Protein AF-A0A1Y2ULP7-F1 (afdb_monomer)

Secondary structure (DSSP, 8-state):
--PPPEEE-SSSSGGGEEE----------EEE--SS--SSS-EE-SSSSGGGEETTTSPPPSS-S-EEE--GGG-----TTS-EE-SS-SGGGEEPPHHHHHHHHHHHHHH----------S---------HHHHHHHHHHHHT--

Foldseek 3Di:
DDFAAFDAPPADDPVRTDRDPDDPDDQDWDWDAPPDDRVQAWDAQDDDDPVRIPRPVGDHHPDDSIDTDGDPVNDDDDCQQPWDADDHDDPVRIDHGPVVVVVVVVVCVVVPPPPPPDDDDPDDDDPDPQDPVNVVVCVVVVVPDD

pLDDT: mean 72.73, std 14.06, range [31.81, 88.25]

Structure (mmCIF, N/CA/C/O backbone):
data_AF-A0A1Y2ULP7-F1
#
_entry.id   AF-A0A1Y2ULP7-F1
#
loop_
_atom_site.group_PDB
_atom_site.id
_atom_site.type_symbol
_atom_site.label_atom_id
_atom_site.label_alt_id
_atom_site.label_comp_id
_atom_site.label_asym_id
_atom_site.label_entity_id
_atom_site.label_seq_id
_atom_site.pdbx_PDB_ins_code
_atom_site.Cartn_x
_atom_site.Cartn_y
_atom_site.Cartn_z
_atom_site.occupancy
_atom_site.B_iso_or_equiv
_atom_site.auth_seq_id
_atom_site.auth_comp_id
_atom_site.auth_asym_id
_atom_site.auth_atom_id
_atom_site.pdbx_PDB_model_num
ATOM 1 N N . MET A 1 1 ? -10.645 -32.675 8.206 1.00 42.75 1 MET A N 1
ATOM 2 C CA . MET A 1 1 ? -11.098 -31.284 8.409 1.00 42.75 1 MET A CA 1
ATOM 3 C C . MET A 1 1 ? -9.874 -30.453 8.768 1.00 42.75 1 MET A C 1
ATOM 5 O O . MET A 1 1 ? -9.543 -30.348 9.939 1.00 42.75 1 MET A O 1
ATOM 9 N N . THR A 1 2 ? -9.118 -29.976 7.782 1.00 53.44 2 THR A N 1
ATOM 10 C CA . THR A 1 2 ? -7.945 -29.120 8.027 1.00 53.44 2 THR A CA 1
ATOM 11 C C . THR A 1 2 ? -8.436 -27.680 8.147 1.00 53.44 2 THR A C 1
ATOM 13 O O . THR A 1 2 ? -8.653 -27.020 7.134 1.00 53.44 2 THR A O 1
ATOM 16 N N . GLY A 1 3 ? -8.723 -27.244 9.376 1.00 70.44 3 GLY A N 1
ATOM 17 C CA . GLY A 1 3 ? -9.065 -25.850 9.668 1.00 70.44 3 GLY A CA 1
ATOM 18 C C . GLY A 1 3 ? -7.872 -24.937 9.398 1.00 70.44 3 GLY A C 1
ATOM 19 O O . GLY A 1 3 ? -6.723 -25.372 9.504 1.00 70.44 3 GLY A O 1
ATOM 20 N N . THR A 1 4 ? -8.138 -23.698 8.996 1.00 76.00 4 THR A N 1
ATOM 21 C CA . THR A 1 4 ? -7.086 -22.717 8.742 1.00 76.00 4 THR A CA 1
ATOM 22 C C . THR A 1 4 ? -6.325 -22.356 10.014 1.00 76.00 4 THR A C 1
ATOM 24 O O . THR A 1 4 ? -6.912 -22.359 11.100 1.00 76.00 4 THR A O 1
ATOM 27 N N . PRO A 1 5 ? -5.003 -22.127 9.902 1.00 80.38 5 PRO A N 1
ATOM 28 C CA . PRO A 1 5 ? -4.146 -21.927 11.059 1.00 80.38 5 PRO A CA 1
ATOM 29 C C . PRO A 1 5 ? -4.556 -20.664 11.818 1.00 80.38 5 PRO A C 1
ATOM 31 O O . PRO A 1 5 ? -4.880 -19.637 11.225 1.00 80.38 5 PRO A O 1
ATOM 34 N N . GLU A 1 6 ? -4.539 -20.748 13.144 1.00 81.38 6 GLU A N 1
ATOM 35 C CA . GLU A 1 6 ? -4.757 -19.588 14.001 1.00 81.38 6 GLU A CA 1
ATOM 36 C C . GLU A 1 6 ? -3.543 -18.657 13.939 1.00 81.38 6 GLU A C 1
ATOM 38 O O . GLU A 1 6 ? -2.404 -19.093 14.131 1.00 81.38 6 GLU A O 1
ATOM 43 N N . VAL A 1 7 ? -3.784 -17.369 13.687 1.00 81.69 7 VAL A N 1
ATOM 44 C CA . VAL A 1 7 ? -2.733 -16.351 13.579 1.00 81.69 7 VAL A CA 1
ATOM 45 C C . VAL A 1 7 ? -2.968 -15.257 14.617 1.00 81.69 7 VAL A C 1
ATOM 47 O O . VAL A 1 7 ? -4.099 -14.844 14.883 1.00 81.69 7 VAL A O 1
ATOM 50 N N . SER A 1 8 ? -1.882 -14.799 15.242 1.00 81.50 8 SER A N 1
ATOM 51 C CA . SER A 1 8 ? -1.911 -13.691 16.196 1.00 81.50 8 SER A CA 1
ATOM 52 C C . SER A 1 8 ? -1.728 -12.357 15.480 1.00 81.50 8 SER A C 1
ATOM 54 O O . SER A 1 8 ? -0.728 -12.144 14.798 1.00 81.50 8 SER A O 1
ATOM 56 N N . HIS A 1 9 ? -2.641 -11.417 15.716 1.00 77.19 9 HIS A N 1
ATOM 57 C CA . HIS A 1 9 ? -2.624 -10.084 15.098 1.00 77.19 9 HIS A CA 1
ATOM 58 C C . HIS A 1 9 ? -1.839 -9.038 15.923 1.00 77.19 9 HIS A C 1
ATOM 60 O O . HIS A 1 9 ? -2.041 -7.830 15.787 1.00 77.19 9 HIS A O 1
ATOM 66 N N . GLY A 1 10 ? -0.954 -9.483 16.826 1.00 66.25 10 GLY A N 1
ATOM 67 C CA . GLY A 1 10 ? 0.020 -8.625 17.521 1.00 66.25 10 GLY A CA 1
ATOM 68 C C . GLY A 1 10 ? -0.533 -7.734 18.642 1.00 66.25 10 GLY A C 1
ATOM 69 O O . GLY A 1 10 ? 0.223 -6.999 19.277 1.00 66.25 10 GLY A O 1
ATOM 70 N N . ARG A 1 11 ? -1.834 -7.807 18.939 1.00 67.19 11 ARG A N 1
ATOM 71 C CA . ARG A 1 11 ? -2.447 -7.155 20.106 1.00 67.19 11 ARG A CA 1
ATOM 72 C C . ARG A 1 11 ? -2.495 -8.167 21.261 1.00 67.19 11 ARG A C 1
ATOM 74 O O . ARG A 1 11 ? -2.739 -9.351 21.054 1.00 67.19 11 ARG A O 1
ATOM 81 N N . GLY A 1 12 ? -2.191 -7.742 22.488 1.00 68.81 12 GLY A N 1
ATOM 82 C CA . GLY A 1 12 ? -2.192 -8.639 23.652 1.00 68.81 12 GLY A CA 1
ATOM 83 C C . GLY A 1 12 ? -3.608 -9.093 24.032 1.00 68.81 12 GLY A C 1
ATOM 84 O O . GLY A 1 12 ? -4.535 -8.287 23.994 1.00 68.81 12 GLY A O 1
ATOM 85 N N . GLY A 1 13 ? -3.769 -10.363 24.416 1.00 65.50 13 GLY A N 1
ATOM 86 C CA . GLY A 1 13 ? -5.041 -10.956 24.859 1.00 65.50 13 GLY A CA 1
ATOM 87 C C . GLY A 1 13 ? -5.570 -12.049 23.923 1.00 65.50 13 GLY A C 1
ATOM 88 O O . GLY A 1 13 ? -5.281 -12.050 22.730 1.00 65.50 13 GLY A O 1
ATOM 89 N N . ALA A 1 14 ? -6.359 -12.978 24.474 1.00 66.56 14 ALA A N 1
ATOM 90 C CA . ALA A 1 14 ? -6.847 -14.170 23.767 1.00 66.56 14 ALA A CA 1
ATOM 91 C C . ALA A 1 14 ? -7.743 -13.866 22.550 1.00 66.56 14 ALA A C 1
ATOM 93 O O . ALA A 1 14 ? -7.839 -14.685 21.648 1.00 66.56 14 ALA A O 1
ATOM 94 N N . GLY A 1 15 ? -8.361 -12.682 22.487 1.00 70.56 15 GLY A N 1
ATOM 95 C CA . GLY A 1 15 ? -9.230 -12.285 21.372 1.00 70.56 15 GLY A CA 1
ATOM 96 C C . GLY A 1 15 ? -8.509 -11.942 20.063 1.00 70.56 15 GLY A C 1
ATOM 97 O O . GLY A 1 15 ? -9.179 -11.645 19.084 1.00 70.56 15 GLY A O 1
ATOM 98 N N . ASN A 1 16 ? -7.172 -11.953 20.034 1.00 72.06 16 ASN A N 1
ATOM 99 C CA . ASN A 1 16 ? -6.386 -11.589 18.844 1.00 72.06 16 ASN A CA 1
ATOM 100 C C . ASN A 1 16 ? -5.812 -12.802 18.099 1.00 72.06 16 ASN A C 1
ATOM 102 O O . ASN A 1 16 ? -5.051 -12.623 17.145 1.00 72.06 16 ASN A O 1
ATOM 106 N N . ILE A 1 17 ? -6.143 -14.008 18.568 1.00 78.50 17 ILE A N 1
ATOM 107 C CA . ILE A 1 17 ? -5.806 -15.280 17.939 1.00 78.50 17 ILE A CA 1
ATOM 108 C C . ILE A 1 17 ? -7.085 -15.784 17.281 1.00 78.50 17 ILE A C 1
ATOM 110 O O . ILE A 1 17 ? -8.018 -16.207 17.961 1.00 78.50 17 ILE A O 1
ATOM 114 N N . THR A 1 18 ? -7.145 -15.673 15.960 1.00 79.06 18 THR A N 1
ATOM 115 C CA . THR A 1 18 ? -8.273 -16.154 15.161 1.00 79.06 18 THR A CA 1
ATOM 116 C C . THR A 1 18 ? -7.743 -16.857 13.919 1.00 79.06 18 THR A C 1
ATOM 118 O O . THR A 1 18 ? -6.658 -16.503 13.448 1.00 79.06 18 THR A O 1
ATOM 121 N N . PRO A 1 19 ? -8.471 -17.850 13.380 1.00 82.88 19 PRO A N 1
ATOM 122 C CA . PRO A 1 19 ? -8.125 -18.429 12.091 1.00 82.88 19 PRO A CA 1
ATOM 123 C C . PRO A 1 19 ? -8.108 -17.323 11.038 1.00 82.88 19 PRO A C 1
ATOM 125 O O . PRO A 1 19 ? -9.085 -16.586 10.890 1.00 82.88 19 PRO A O 1
ATOM 128 N N . ASP A 1 20 ? -6.979 -17.200 10.348 1.00 80.50 20 ASP A N 1
ATOM 129 C CA . ASP A 1 20 ? -6.781 -16.224 9.283 1.00 80.50 20 ASP A CA 1
ATOM 130 C C . ASP A 1 20 ? -6.472 -16.965 7.979 1.00 80.50 20 ASP A C 1
ATOM 132 O O . ASP A 1 20 ? -5.591 -17.825 7.912 1.00 80.50 20 ASP A O 1
ATOM 136 N N . ASN A 1 21 ? -7.240 -16.645 6.939 1.00 82.94 21 ASN A N 1
ATOM 137 C CA . ASN A 1 21 ? -7.093 -17.223 5.604 1.00 82.94 21 ASN A CA 1
ATOM 138 C C . ASN A 1 21 ? -6.294 -16.299 4.674 1.00 82.94 21 ASN A C 1
ATOM 140 O O . ASN A 1 21 ? -6.135 -16.618 3.491 1.00 82.94 21 ASN A O 1
ATOM 144 N N . THR A 1 22 ? -5.841 -15.148 5.176 1.00 79.44 22 THR A N 1
ATOM 145 C CA . THR A 1 22 ? -5.057 -14.182 4.414 1.00 79.44 22 THR A CA 1
ATOM 146 C C . THR A 1 22 ? -3.761 -14.845 3.966 1.00 79.44 22 THR A C 1
ATOM 148 O O . THR A 1 22 ? -2.950 -15.304 4.771 1.00 79.44 22 THR A O 1
ATOM 151 N N . LYS A 1 23 ? -3.571 -14.940 2.648 1.00 79.88 23 LYS A N 1
ATOM 152 C CA . LYS A 1 23 ? -2.330 -15.469 2.088 1.00 79.88 23 LYS A CA 1
ATOM 153 C C . LYS A 1 23 ? -1.254 -14.403 2.224 1.00 79.88 23 LYS A C 1
ATOM 155 O O . LYS A 1 23 ? -1.359 -13.343 1.617 1.00 79.88 23 LYS A O 1
ATOM 160 N N . TYR A 1 24 ? -0.210 -14.711 2.982 1.00 74.50 24 TYR A N 1
ATOM 161 C CA . TYR A 1 24 ? 1.015 -13.924 2.969 1.00 74.50 24 TYR A CA 1
ATOM 162 C C . TYR A 1 24 ? 1.724 -14.173 1.642 1.00 74.50 24 TYR A C 1
ATOM 164 O O . TYR A 1 24 ? 2.353 -15.214 1.448 1.00 74.50 24 TYR A O 1
ATOM 172 N N . VAL A 1 25 ? 1.551 -13.243 0.714 1.00 80.06 25 VAL A N 1
ATOM 173 C CA . VAL A 1 25 ? 2.267 -13.219 -0.559 1.00 80.06 25 VAL A CA 1
ATOM 174 C C . VAL A 1 25 ? 3.269 -12.079 -0.546 1.00 80.06 25 VAL A C 1
ATOM 176 O O . VAL A 1 25 ? 3.094 -11.097 0.176 1.00 80.06 25 VAL A O 1
ATOM 179 N N . ASP A 1 26 ? 4.336 -12.241 -1.320 1.00 78.06 26 ASP A N 1
ATOM 180 C CA . ASP A 1 26 ? 5.287 -11.162 -1.528 1.00 78.06 26 ASP A CA 1
ATOM 181 C C . ASP A 1 26 ? 4.651 -10.105 -2.436 1.00 78.06 26 ASP A C 1
ATOM 183 O O . ASP A 1 26 ? 4.150 -10.421 -3.515 1.00 78.06 26 ASP A O 1
ATOM 187 N N . GLY A 1 27 ? 4.634 -8.862 -1.967 1.00 80.31 27 GLY A N 1
ATOM 188 C CA . GLY A 1 27 ? 4.122 -7.704 -2.693 1.00 80.31 27 GLY A CA 1
ATOM 189 C C . GLY A 1 27 ? 5.264 -6.923 -3.330 1.00 80.31 27 GLY A C 1
ATOM 190 O O . GLY A 1 27 ? 5.310 -5.702 -3.188 1.00 80.31 27 GLY A O 1
ATOM 191 N N . GLU A 1 28 ? 6.231 -7.619 -3.935 1.00 81.19 28 GLU A N 1
ATOM 192 C CA . GLU A 1 28 ? 7.422 -6.989 -4.500 1.00 81.19 28 GLU A CA 1
ATOM 193 C C . GLU A 1 28 ? 7.016 -5.930 -5.533 1.00 81.19 28 GLU A C 1
ATOM 195 O O . GLU A 1 28 ? 6.342 -6.210 -6.527 1.00 81.19 28 GLU A O 1
ATOM 200 N N . ILE A 1 29 ? 7.431 -4.689 -5.284 1.00 83.81 29 ILE A N 1
ATOM 201 C CA . ILE A 1 29 ? 7.218 -3.590 -6.216 1.00 83.81 29 ILE A CA 1
ATOM 202 C C . ILE A 1 29 ? 8.361 -3.625 -7.219 1.00 83.81 29 ILE A C 1
ATOM 204 O O . ILE A 1 29 ? 9.511 -3.318 -6.894 1.00 83.81 29 ILE A O 1
ATOM 208 N N . VAL A 1 30 ? 8.028 -3.992 -8.451 1.00 85.06 30 VAL A N 1
ATOM 209 C CA . VAL A 1 30 ? 8.991 -4.085 -9.543 1.00 85.06 30 VAL A CA 1
ATOM 210 C C . VAL A 1 30 ? 8.771 -2.967 -10.544 1.00 85.06 30 VAL A C 1
ATOM 212 O O . VAL A 1 30 ? 7.659 -2.514 -10.813 1.00 85.06 30 VAL A O 1
ATOM 215 N N . ARG A 1 31 ? 9.868 -2.521 -11.138 1.00 80.50 31 ARG A N 1
ATOM 216 C CA . ARG A 1 31 ? 9.860 -1.579 -12.249 1.00 80.50 31 ARG A CA 1
ATOM 217 C C . ARG A 1 31 ? 9.972 -2.385 -13.530 1.00 80.50 31 ARG A C 1
ATOM 219 O O . ARG A 1 31 ? 10.985 -3.043 -13.748 1.00 80.50 31 ARG A O 1
ATOM 226 N N . ALA A 1 32 ? 8.930 -2.348 -14.348 1.00 78.69 32 ALA A N 1
ATOM 227 C CA . ALA A 1 32 ? 8.871 -3.099 -15.590 1.00 78.69 32 ALA A CA 1
ATOM 228 C C . ALA A 1 32 ? 8.887 -2.157 -16.794 1.00 78.69 32 ALA A C 1
ATOM 230 O O . ALA A 1 32 ? 8.255 -1.097 -16.805 1.00 78.69 32 ALA A O 1
ATOM 231 N N . GLY A 1 33 ? 9.600 -2.577 -17.827 1.00 74.19 33 GLY A N 1
ATOM 232 C CA . GLY A 1 33 ? 9.727 -1.889 -19.100 1.00 74.19 33 GLY A CA 1
ATOM 233 C C . GLY A 1 33 ? 10.245 -2.861 -20.162 1.00 74.19 33 GLY A C 1
ATOM 234 O O . GLY A 1 33 ? 10.644 -3.977 -19.818 1.00 74.19 33 GLY A O 1
ATOM 235 N N . PRO A 1 34 ? 10.199 -2.487 -21.450 1.00 71.69 34 PRO A N 1
ATOM 236 C CA . PRO A 1 34 ? 10.816 -3.274 -22.513 1.00 71.69 34 PRO A CA 1
ATOM 237 C C . PRO A 1 34 ? 12.300 -3.513 -22.213 1.00 71.69 34 PRO A C 1
ATOM 239 O O . PRO A 1 34 ? 13.025 -2.569 -21.919 1.00 71.69 34 PRO A O 1
ATOM 242 N N . GLU A 1 35 ? 12.776 -4.756 -22.304 1.00 74.81 35 GLU A N 1
ATOM 243 C CA . GLU A 1 35 ? 14.202 -5.035 -22.113 1.00 74.81 35 GLU A CA 1
ATOM 244 C C . GLU A 1 35 ? 15.045 -4.297 -23.168 1.00 74.81 35 GLU A C 1
ATOM 246 O O . GLU A 1 35 ? 14.813 -4.414 -24.374 1.00 74.81 35 GLU A O 1
ATOM 251 N N . GLY A 1 36 ? 16.049 -3.541 -22.716 1.00 75.50 36 GLY A N 1
ATOM 252 C CA . GLY A 1 36 ? 16.936 -2.777 -23.591 1.00 75.50 36 GLY A CA 1
ATOM 253 C C . GLY A 1 36 ? 16.490 -1.327 -23.780 1.00 75.50 36 GLY A C 1
ATOM 254 O O . GLY A 1 36 ? 16.383 -0.583 -22.812 1.00 75.50 36 GLY A O 1
ATOM 255 N N . SER A 1 37 ? 16.319 -0.886 -25.027 1.00 76.44 37 SER A N 1
ATOM 256 C CA . SER A 1 37 ? 15.945 0.504 -25.316 1.00 76.44 37 SER A CA 1
ATOM 257 C C . SER A 1 37 ? 14.470 0.737 -25.019 1.00 76.44 37 SER A C 1
ATOM 259 O O . SER A 1 37 ? 13.605 0.112 -25.632 1.00 76.44 37 SER A O 1
ATOM 261 N N . HIS A 1 38 ? 14.179 1.676 -24.120 1.00 72.62 38 HIS A N 1
ATOM 262 C CA . HIS A 1 38 ? 12.807 2.031 -23.756 1.00 72.62 38 HIS A CA 1
ATOM 263 C C . HIS A 1 38 ? 12.285 3.231 -24.574 1.00 72.62 38 HIS A C 1
ATOM 265 O O . HIS A 1 38 ?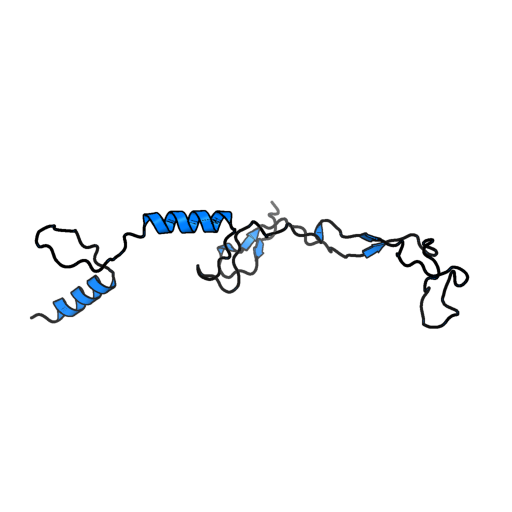 11.183 3.721 -24.334 1.00 72.62 38 HIS A O 1
ATOM 271 N N . GLY A 1 39 ? 13.057 3.711 -25.562 1.00 75.31 39 GLY A N 1
ATOM 272 C CA . GLY A 1 39 ? 12.697 4.866 -26.396 1.00 75.31 39 GLY A CA 1
ATOM 273 C C . GLY A 1 39 ? 12.764 6.220 -25.675 1.00 75.31 39 GLY A C 1
ATOM 274 O O . GLY A 1 39 ? 12.421 7.241 -26.265 1.00 75.31 39 GLY A O 1
ATOM 275 N N . ASP A 1 40 ? 13.240 6.238 -24.433 1.00 77.75 40 ASP A N 1
ATOM 276 C CA . ASP A 1 40 ? 13.393 7.399 -23.552 1.00 77.75 40 ASP A CA 1
ATOM 277 C C . ASP A 1 40 ? 14.856 7.883 -23.459 1.00 77.75 40 ASP A C 1
ATOM 279 O O . ASP A 1 40 ? 15.248 8.610 -22.547 1.00 77.75 40 ASP A O 1
ATOM 283 N N . GLY A 1 41 ? 15.667 7.538 -24.459 1.00 80.00 41 GLY A N 1
ATOM 284 C CA . GLY A 1 41 ? 17.030 8.035 -24.614 1.00 80.00 41 GLY A CA 1
ATOM 285 C C . GLY A 1 41 ? 18.090 7.127 -24.001 1.00 80.00 41 GLY A C 1
ATOM 286 O O . GLY A 1 41 ? 17.899 5.923 -23.852 1.00 80.00 41 GLY A O 1
ATOM 287 N N . ALA A 1 42 ? 19.253 7.714 -23.735 1.00 84.12 42 ALA A N 1
ATOM 288 C CA . ALA A 1 42 ? 20.414 6.998 -23.233 1.00 84.12 42 ALA A CA 1
ATOM 289 C C . ALA A 1 42 ? 20.125 6.295 -21.892 1.00 84.12 42 ALA A C 1
ATOM 291 O O . ALA A 1 42 ? 19.707 6.938 -20.926 1.00 84.12 42 ALA A O 1
ATOM 292 N N . PHE A 1 43 ? 20.409 4.992 -21.810 1.00 80.00 43 PHE A N 1
ATOM 293 C CA . PHE A 1 43 ? 20.201 4.186 -20.603 1.00 80.00 43 PHE A CA 1
ATOM 294 C C . PHE A 1 43 ? 21.466 3.404 -20.228 1.00 80.00 43 PHE A C 1
ATOM 296 O O . PHE A 1 43 ? 22.277 3.034 -21.078 1.00 80.00 43 PHE A O 1
ATOM 303 N N . SER A 1 44 ? 21.657 3.164 -18.929 1.00 82.75 44 SER A N 1
ATOM 304 C CA . SER A 1 44 ? 22.808 2.404 -18.430 1.00 82.75 44 SER A CA 1
ATOM 305 C C . SER A 1 44 ? 22.560 0.902 -18.535 1.00 82.75 44 SER A C 1
ATOM 307 O O . SER A 1 44 ? 21.514 0.418 -18.104 1.00 82.75 44 SER A O 1
ATOM 309 N N . THR A 1 45 ? 23.540 0.155 -19.040 1.00 83.75 45 THR A N 1
ATOM 310 C CA . THR A 1 45 ? 23.514 -1.315 -19.090 1.00 83.75 45 THR A CA 1
ATOM 311 C C . THR A 1 45 ? 24.257 -1.971 -17.921 1.00 83.75 45 THR A C 1
ATOM 313 O O . THR A 1 45 ? 24.264 -3.197 -17.816 1.00 83.75 45 THR A O 1
ATOM 316 N N . GLY A 1 46 ? 24.890 -1.198 -17.022 1.00 76.62 46 GLY A N 1
ATOM 317 C CA . GLY A 1 46 ? 25.618 -1.768 -15.884 1.00 76.62 46 GLY A CA 1
ATOM 318 C C . GLY A 1 46 ? 26.721 -0.883 -15.301 1.00 76.62 46 GLY A C 1
ATOM 319 O O . GLY A 1 46 ? 26.491 0.276 -14.967 1.00 76.62 46 GLY A O 1
ATOM 320 N N . ARG A 1 47 ? 27.912 -1.471 -15.083 1.00 72.75 47 ARG A N 1
ATOM 321 C CA . ARG A 1 47 ? 29.047 -0.856 -14.358 1.00 72.75 47 ARG A CA 1
ATOM 322 C C . ARG A 1 47 ? 29.375 0.547 -14.896 1.00 72.75 47 ARG A C 1
ATOM 324 O O . ARG A 1 47 ? 29.190 0.826 -16.069 1.00 72.75 47 ARG A O 1
ATOM 331 N N . GLY A 1 48 ? 29.873 1.438 -14.040 1.00 77.81 48 GLY A N 1
ATOM 332 C CA . GLY A 1 48 ? 30.101 2.842 -14.406 1.00 77.81 48 GLY A CA 1
ATOM 333 C C . GLY A 1 48 ? 31.055 3.040 -15.595 1.00 77.81 48 GLY A C 1
ATOM 334 O O . GLY A 1 48 ? 31.977 2.253 -15.801 1.00 77.81 48 GLY A O 1
ATOM 335 N N . GLY A 1 49 ? 30.832 4.112 -16.360 1.00 76.62 49 GLY A N 1
ATOM 336 C CA . GLY A 1 49 ? 31.645 4.514 -17.513 1.00 76.62 49 GLY A CA 1
ATOM 337 C C . GLY A 1 49 ? 30.807 4.739 -18.774 1.00 76.62 49 GLY A C 1
ATOM 338 O O . GLY A 1 49 ? 29.796 4.077 -18.980 1.00 76.62 49 GLY A O 1
ATOM 339 N N . ALA A 1 50 ? 31.238 5.665 -19.636 1.00 78.44 50 ALA A N 1
ATOM 340 C CA . ALA A 1 50 ? 30.504 6.044 -20.850 1.00 78.44 50 ALA A CA 1
ATOM 341 C C . ALA A 1 50 ? 30.296 4.8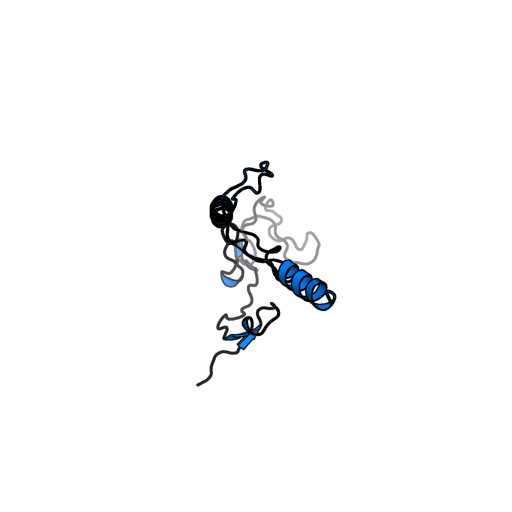80 -21.840 1.00 78.44 50 ALA A C 1
ATOM 343 O O . ALA A 1 50 ? 29.321 4.872 -22.579 1.00 78.44 50 ALA A O 1
ATOM 344 N N . ALA A 1 51 ? 31.169 3.867 -21.817 1.00 79.44 51 ALA A N 1
ATOM 345 C CA . ALA A 1 51 ? 31.050 2.673 -22.655 1.00 79.44 51 ALA A CA 1
ATOM 346 C C . ALA A 1 51 ? 29.869 1.755 -22.276 1.00 79.44 51 ALA A C 1
ATOM 348 O O . ALA A 1 51 ? 29.538 0.853 -23.038 1.00 79.44 51 ALA A O 1
ATOM 349 N N . ASN A 1 52 ? 29.236 1.979 -21.120 1.00 83.44 52 ASN A N 1
ATOM 350 C CA . ASN A 1 52 ? 28.100 1.188 -20.634 1.00 83.44 52 ASN A CA 1
ATOM 351 C C . ASN A 1 52 ? 26.769 1.937 -20.779 1.00 83.44 52 ASN A C 1
ATOM 353 O O . ASN A 1 52 ? 25.785 1.603 -20.121 1.00 83.44 52 ASN A O 1
ATOM 357 N N . ILE A 1 53 ? 26.750 2.973 -21.616 1.00 84.25 53 ILE A N 1
ATOM 358 C CA . ILE A 1 53 ? 25.544 3.711 -21.963 1.00 84.25 53 ILE A CA 1
ATOM 359 C C . ILE A 1 53 ? 25.105 3.253 -23.349 1.00 84.25 53 ILE A C 1
ATOM 361 O O . ILE A 1 53 ? 25.745 3.562 -24.355 1.00 84.25 53 ILE A O 1
ATOM 365 N N . ALA A 1 54 ? 24.017 2.492 -23.391 1.00 81.75 54 ALA A N 1
ATOM 366 C CA . ALA A 1 54 ? 23.330 2.216 -24.639 1.00 81.75 54 ALA A CA 1
ATOM 367 C C . ALA A 1 54 ? 22.549 3.468 -25.058 1.00 81.75 54 ALA A C 1
ATOM 369 O O . ALA A 1 54 ? 22.168 4.283 -24.217 1.00 81.75 54 ALA A O 1
ATOM 370 N N . ASP A 1 55 ? 22.322 3.632 -26.363 1.00 82.69 55 ASP A N 1
ATOM 371 C CA . ASP A 1 55 ? 21.606 4.787 -26.910 1.00 82.69 55 ASP A CA 1
ATOM 372 C C . ASP A 1 55 ? 22.255 6.155 -26.619 1.00 82.69 55 ASP A C 1
ATOM 374 O O . ASP A 1 55 ? 21.566 7.171 -26.569 1.00 82.69 55 ASP A O 1
ATOM 378 N N . ALA A 1 56 ? 23.586 6.198 -26.485 1.00 80.06 56 ALA A N 1
ATOM 379 C CA . ALA A 1 56 ? 24.346 7.414 -26.176 1.00 80.06 56 ALA A CA 1
ATOM 380 C C . ALA A 1 56 ? 24.140 8.573 -27.177 1.00 80.06 56 ALA A C 1
ATOM 382 O O . ALA A 1 56 ? 24.284 9.734 -26.800 1.00 80.06 56 ALA A O 1
ATOM 383 N N . ASP A 1 57 ? 23.771 8.271 -28.427 1.00 84.00 57 ASP A N 1
ATOM 384 C CA . ASP A 1 57 ? 23.480 9.275 -29.462 1.00 84.00 57 ASP A CA 1
ATOM 385 C C . ASP A 1 57 ? 22.101 9.937 -29.293 1.00 84.00 57 ASP A C 1
ATOM 387 O O . ASP A 1 57 ? 21.812 10.953 -29.931 1.00 84.00 57 ASP A O 1
ATOM 391 N N . LYS A 1 58 ? 21.222 9.370 -28.454 1.00 79.94 58 LYS A N 1
ATOM 392 C CA . LYS A 1 58 ? 19.896 9.925 -28.175 1.00 79.94 58 LYS A CA 1
ATOM 393 C C . LYS A 1 58 ? 19.952 10.809 -26.923 1.00 79.94 58 LYS A C 1
ATOM 395 O O . LYS A 1 58 ? 20.494 10.385 -25.900 1.00 79.94 58 LYS A O 1
ATOM 400 N N . PRO A 1 59 ? 19.363 12.020 -26.958 1.00 78.69 59 PRO A N 1
ATOM 401 C CA . PRO A 1 59 ? 19.284 12.857 -25.769 1.00 78.69 59 PRO A CA 1
ATOM 402 C C . PRO A 1 59 ? 18.506 12.119 -24.668 1.00 78.69 59 PRO A C 1
ATOM 404 O O . PRO A 1 59 ? 17.526 11.435 -24.977 1.00 78.69 59 PRO A O 1
ATOM 407 N N . PRO A 1 60 ? 18.919 12.237 -23.394 1.00 71.56 60 PRO A N 1
ATOM 408 C CA . PRO A 1 60 ? 18.185 11.630 -22.294 1.00 71.56 60 PRO A CA 1
ATOM 409 C C . PRO A 1 60 ? 16.785 12.247 -22.212 1.00 71.56 60 PRO A C 1
ATOM 411 O O . PRO A 1 60 ? 16.639 13.473 -22.211 1.00 71.56 60 PRO A O 1
ATOM 414 N N . SER A 1 61 ? 15.752 11.408 -22.147 1.00 73.94 61 SER A N 1
ATOM 415 C CA . SER A 1 61 ? 14.391 11.871 -21.887 1.00 73.94 61 SER A CA 1
ATOM 416 C C . SER A 1 61 ? 14.276 12.385 -20.453 1.00 73.94 61 SER A C 1
ATOM 418 O O . SER A 1 61 ? 14.879 11.852 -19.521 1.00 73.94 61 SER A O 1
ATOM 420 N N . SER A 1 62 ? 13.454 13.414 -20.257 1.00 72.94 62 SER A N 1
ATOM 421 C CA . SER A 1 62 ? 13.078 13.892 -18.924 1.00 72.94 62 SER A CA 1
ATOM 422 C C . SER A 1 62 ? 12.128 12.931 -18.201 1.00 72.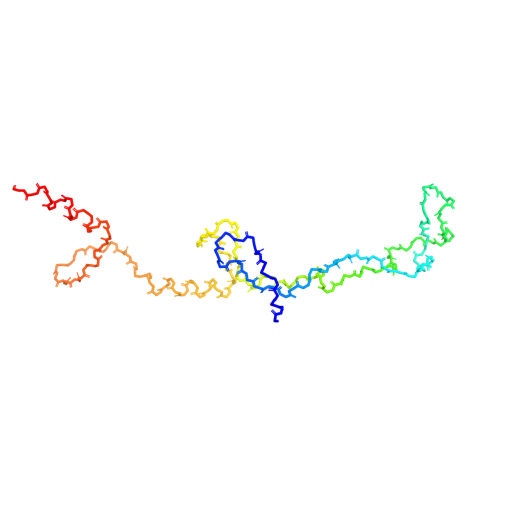94 62 SER A C 1
ATOM 424 O O . SER A 1 62 ? 12.040 12.960 -16.974 1.00 72.94 62 SER A O 1
ATOM 426 N N . MET A 1 63 ? 11.421 12.085 -18.953 1.00 71.94 63 MET A N 1
ATOM 427 C CA . MET A 1 63 ? 10.495 11.079 -18.441 1.00 71.94 63 MET A CA 1
ATOM 428 C C . MET A 1 63 ? 10.998 9.688 -18.791 1.00 71.94 63 MET A C 1
ATOM 430 O O . MET A 1 63 ? 11.294 9.415 -19.954 1.00 71.94 63 MET A O 1
ATOM 434 N N . ARG A 1 64 ? 11.049 8.809 -17.790 1.00 73.31 64 ARG A N 1
ATOM 435 C CA . ARG A 1 64 ? 11.344 7.396 -18.014 1.00 73.31 64 ARG A CA 1
ATOM 436 C C . ARG A 1 64 ? 10.127 6.696 -18.612 1.00 73.31 64 ARG A C 1
ATOM 438 O O . ARG A 1 64 ? 8.992 7.015 -18.253 1.00 73.31 64 ARG A O 1
ATOM 445 N N . ALA A 1 65 ? 10.369 5.762 -19.519 1.00 77.00 65 ALA A N 1
ATOM 446 C CA . ALA A 1 65 ? 9.335 4.942 -20.145 1.00 77.00 65 ALA A CA 1
ATOM 447 C C . ALA A 1 65 ? 9.032 3.655 -19.355 1.00 77.00 65 ALA A C 1
ATOM 449 O O . ALA A 1 65 ? 8.028 2.991 -19.624 1.00 77.00 65 ALA A O 1
ATOM 450 N N . ASP A 1 66 ? 9.866 3.316 -18.369 1.00 76.94 66 ASP A N 1
ATOM 451 C CA . ASP A 1 66 ? 9.567 2.273 -17.395 1.00 76.94 66 ASP A CA 1
ATOM 452 C C . ASP A 1 66 ? 8.399 2.664 -16.475 1.00 76.94 66 ASP A C 1
ATOM 454 O O . ASP A 1 66 ? 8.111 3.840 -16.229 1.00 76.94 66 ASP A O 1
ATOM 458 N N . ARG A 1 67 ? 7.677 1.659 -15.977 1.00 79.94 67 ARG A N 1
ATOM 459 C CA . ARG A 1 67 ? 6.551 1.858 -15.060 1.00 79.94 67 ARG A CA 1
ATOM 460 C C . ARG A 1 67 ? 6.746 1.045 -13.799 1.00 79.94 67 ARG A C 1
ATOM 462 O O . ARG A 1 67 ? 7.194 -0.097 -13.834 1.00 79.94 67 ARG A O 1
ATOM 469 N N . GLU A 1 68 ? 6.389 1.653 -12.679 1.00 82.94 68 GLU A N 1
ATOM 470 C CA . GLU A 1 68 ? 6.281 0.958 -11.406 1.00 82.94 68 GLU A CA 1
ATOM 471 C C . GLU A 1 68 ? 5.014 0.103 -11.432 1.00 82.94 68 GLU A C 1
ATOM 473 O O . GLU A 1 68 ? 3.909 0.612 -11.642 1.00 82.94 68 GLU A O 1
ATOM 478 N N . ILE A 1 69 ? 5.184 -1.206 -11.289 1.00 84.75 69 ILE A N 1
ATOM 479 C CA . ILE A 1 69 ? 4.086 -2.147 -11.126 1.00 84.75 69 ILE A CA 1
ATOM 480 C C . ILE A 1 69 ? 3.948 -2.374 -9.629 1.00 84.75 69 ILE A C 1
ATOM 482 O O . ILE A 1 69 ? 4.808 -2.992 -9.005 1.00 84.75 69 ILE A O 1
ATOM 486 N N . VAL A 1 70 ? 2.862 -1.851 -9.069 1.00 86.38 70 VAL A N 1
ATOM 487 C CA . VAL A 1 70 ? 2.478 -2.076 -7.677 1.00 86.38 70 VAL A CA 1
ATOM 488 C C . VAL A 1 70 ? 1.391 -3.153 -7.673 1.00 86.38 70 VAL A C 1
ATOM 490 O O . VAL A 1 70 ? 0.290 -2.879 -8.162 1.00 86.38 70 VAL A O 1
ATOM 493 N N . PRO A 1 71 ? 1.678 -4.374 -7.184 1.00 85.25 71 PRO A N 1
ATOM 494 C CA . PRO A 1 71 ? 0.668 -5.418 -7.035 1.00 85.25 71 PRO A CA 1
ATOM 495 C C . PRO A 1 71 ? -0.444 -4.990 -6.074 1.00 85.25 71 PRO A C 1
ATOM 497 O O . PRO A 1 71 ? -0.209 -4.198 -5.159 1.00 85.25 71 PRO A O 1
ATOM 500 N N . GLU A 1 72 ? -1.645 -5.543 -6.240 1.00 83.19 72 GLU A N 1
ATOM 501 C CA . GLU A 1 72 ? -2.783 -5.246 -5.359 1.00 83.19 72 GLU A CA 1
ATOM 502 C C . GLU A 1 72 ? -2.462 -5.611 -3.903 1.00 83.19 72 GLU A C 1
ATOM 504 O O . GLU A 1 72 ? -2.816 -4.880 -2.980 1.00 83.19 72 GLU A O 1
ATOM 509 N N . GLU A 1 73 ? -1.692 -6.675 -3.690 1.00 83.75 73 GLU A N 1
ATOM 510 C CA . GLU A 1 73 ? -1.300 -7.162 -2.368 1.00 83.75 73 GLU A CA 1
ATOM 511 C C . GLU A 1 73 ? -0.303 -6.238 -1.654 1.00 83.75 73 GLU A C 1
ATOM 513 O O . GLU A 1 73 ? -0.210 -6.257 -0.425 1.00 83.75 73 GLU A O 1
ATOM 518 N N . ALA A 1 74 ? 0.405 -5.389 -2.408 1.00 82.88 74 ALA A N 1
ATOM 519 C CA . ALA A 1 74 ? 1.248 -4.323 -1.869 1.00 82.88 74 ALA A CA 1
ATOM 520 C C . ALA A 1 74 ? 0.447 -3.054 -1.528 1.00 82.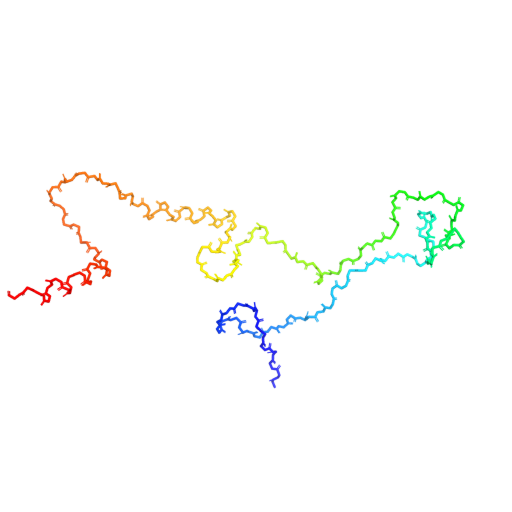88 74 ALA A C 1
ATOM 522 O O . ALA A 1 74 ? 0.962 -2.147 -0.867 1.00 82.88 74 ALA A O 1
ATOM 523 N N . THR A 1 75 ? -0.814 -2.973 -1.960 1.00 84.19 75 THR A N 1
ATOM 524 C CA . THR A 1 75 ? -1.690 -1.845 -1.650 1.00 84.19 75 THR A CA 1
ATOM 525 C C . THR A 1 75 ? -2.499 -2.108 -0.387 1.00 84.19 75 THR A C 1
ATOM 527 O O . THR A 1 75 ? -2.973 -3.211 -0.122 1.00 84.19 75 THR A O 1
ATOM 530 N N . ARG A 1 76 ? -2.667 -1.064 0.426 1.00 81.88 76 ARG A N 1
ATOM 531 C CA . ARG A 1 76 ? -3.585 -1.077 1.565 1.00 81.88 76 ARG A CA 1
ATOM 532 C C . ARG A 1 76 ? -4.740 -0.115 1.309 1.00 81.88 76 ARG A C 1
ATOM 534 O O . ARG A 1 76 ? -4.491 0.985 0.809 1.00 81.88 76 ARG A O 1
ATOM 541 N N . PRO A 1 77 ? -5.975 -0.475 1.698 1.00 82.00 77 PRO A N 1
ATOM 542 C CA . PRO A 1 77 ? -7.079 0.473 1.738 1.00 82.00 77 PRO A CA 1
ATOM 543 C C . PRO A 1 77 ? -6.718 1.678 2.612 1.00 82.00 77 PRO A C 1
ATOM 545 O O . PRO A 1 77 ? -6.072 1.525 3.652 1.00 82.00 77 PRO A O 1
ATOM 548 N N . SER A 1 78 ? -7.135 2.875 2.195 1.00 80.81 78 SER A N 1
ATOM 549 C CA . SER A 1 78 ? -6.960 4.076 3.015 1.00 80.81 78 SER A CA 1
ATOM 550 C C . SER A 1 78 ? -7.782 3.953 4.300 1.00 80.81 78 SER A C 1
ATOM 552 O O . SER A 1 78 ? -8.977 3.664 4.262 1.00 80.81 78 SER A O 1
ATOM 554 N N . THR A 1 79 ? -7.136 4.217 5.435 1.00 80.31 79 THR A N 1
ATOM 555 C CA . THR A 1 79 ? -7.767 4.269 6.760 1.00 80.31 79 THR A CA 1
ATOM 556 C C . THR A 1 79 ? -8.190 5.686 7.152 1.00 80.31 79 THR A C 1
ATOM 558 O O . THR A 1 79 ? -8.566 5.910 8.299 1.00 80.31 79 THR A O 1
ATOM 561 N N . ASP A 1 80 ? -8.125 6.662 6.241 1.00 79.62 80 ASP A N 1
ATOM 562 C CA . ASP A 1 80 ? -8.317 8.087 6.569 1.00 79.62 80 ASP A CA 1
ATOM 563 C C . ASP A 1 80 ? -9.724 8.394 7.109 1.00 79.62 80 ASP A C 1
ATOM 565 O O . ASP A 1 80 ? -9.916 9.329 7.885 1.00 79.62 80 ASP A O 1
ATOM 569 N N . ASN A 1 81 ? -10.712 7.581 6.725 1.00 81.88 81 ASN A N 1
ATOM 570 C CA . ASN A 1 81 ? -12.102 7.710 7.162 1.00 81.88 81 ASN A CA 1
ATOM 571 C C . ASN A 1 81 ? -12.519 6.656 8.196 1.00 81.88 81 ASN A C 1
ATOM 573 O O . ASN A 1 81 ? -13.696 6.585 8.549 1.00 81.88 81 ASN A O 1
ATOM 577 N N . GLU A 1 82 ? -11.584 5.848 8.689 1.00 85.50 82 GLU A N 1
ATOM 578 C CA . GLU A 1 82 ? -11.868 4.782 9.644 1.00 85.50 82 GLU A CA 1
ATOM 579 C C . GLU A 1 82 ? -11.343 5.128 11.035 1.00 85.50 82 GLU A C 1
ATOM 581 O O . GLU A 1 82 ? -10.339 5.815 11.209 1.00 85.50 82 GLU A O 1
ATOM 586 N N . SER A 1 83 ? -12.042 4.637 12.054 1.00 87.44 83 SER A N 1
ATOM 587 C CA . SER A 1 83 ? -11.575 4.732 13.432 1.00 87.44 83 SER A CA 1
ATOM 588 C C . SER A 1 83 ? -10.581 3.604 13.714 1.00 87.44 83 SER A C 1
ATOM 590 O O . SER A 1 83 ? -10.892 2.433 13.498 1.00 87.44 83 SER A O 1
ATOM 592 N N . PHE A 1 84 ? -9.401 3.924 14.241 1.00 84.69 84 PHE A N 1
ATOM 593 C CA . PHE A 1 84 ? -8.352 2.945 14.534 1.00 84.69 84 PHE A CA 1
ATOM 594 C C . PHE A 1 84 ? -7.721 3.168 15.910 1.00 84.69 84 PHE A C 1
ATOM 596 O O . PHE A 1 84 ? -7.822 4.229 16.515 1.00 84.69 84 PHE A O 1
ATOM 603 N N . HIS A 1 85 ? -7.053 2.140 16.432 1.00 84.06 85 HIS A N 1
ATOM 604 C CA . HIS A 1 85 ? -6.359 2.207 17.720 1.00 84.06 85 HIS A CA 1
ATOM 605 C C . HIS A 1 85 ? -4.845 2.194 17.529 1.00 84.06 85 HIS A C 1
ATOM 607 O O . HIS A 1 85 ? -4.344 1.386 16.741 1.00 84.06 85 HIS A O 1
ATOM 613 N N . VAL A 1 86 ? -4.128 2.998 18.314 1.00 83.94 86 VAL A N 1
ATOM 614 C CA . VAL A 1 86 ? -2.655 3.051 18.350 1.00 83.94 86 VAL A CA 1
ATOM 615 C C . VAL A 1 86 ? -2.089 2.545 19.692 1.00 83.94 86 VAL A C 1
ATOM 617 O O . VAL A 1 86 ? -2.790 2.474 20.698 1.00 83.94 86 VAL A O 1
ATOM 620 N N . GLY A 1 87 ? -0.810 2.156 19.740 1.00 78.44 87 GLY A N 1
ATOM 621 C CA . GLY A 1 87 ? -0.099 1.842 20.995 1.00 78.44 87 GLY A CA 1
ATOM 622 C C . GLY A 1 87 ? -0.661 0.681 21.846 1.00 78.44 87 GLY A C 1
ATOM 623 O O . GLY A 1 87 ? -1.305 -0.240 21.346 1.00 78.44 87 GLY A O 1
ATOM 624 N N . ARG A 1 88 ? -0.382 0.698 23.162 1.00 71.12 88 ARG A N 1
ATOM 625 C CA . ARG A 1 88 ? -0.884 -0.296 24.140 1.00 71.12 88 ARG A CA 1
ATOM 626 C C . ARG A 1 88 ? -2.281 0.108 24.604 1.00 71.12 88 ARG A C 1
ATOM 628 O O . ARG A 1 88 ? -2.419 1.193 25.149 1.00 71.12 88 ARG A O 1
ATOM 635 N N . GLY A 1 89 ? -3.269 -0.757 24.366 1.00 72.31 89 GLY A N 1
ATOM 636 C CA . GLY A 1 89 ? -4.708 -0.470 24.420 1.00 72.31 89 GLY A CA 1
ATOM 637 C C . GLY A 1 89 ? -5.233 0.379 25.587 1.00 72.31 89 GLY A C 1
ATOM 638 O O . GLY A 1 89 ? -4.650 0.465 26.661 1.00 72.31 89 GLY A O 1
ATOM 639 N N . GLY A 1 90 ? -6.391 0.990 25.352 1.00 71.88 90 GLY A N 1
ATOM 640 C CA . GLY A 1 90 ? -7.065 1.919 26.255 1.00 71.88 90 GLY A CA 1
ATOM 641 C C . GLY A 1 90 ? -7.881 2.927 25.445 1.00 71.88 90 GLY A C 1
ATOM 642 O O . GLY A 1 90 ? -7.569 3.182 24.282 1.00 71.88 90 GLY A O 1
ATOM 643 N N . ALA A 1 91 ? -8.925 3.505 26.043 1.00 78.56 91 ALA A N 1
ATOM 644 C CA . ALA A 1 91 ? -9.802 4.463 25.357 1.00 78.56 91 ALA A CA 1
ATOM 645 C C . ALA A 1 91 ? -9.078 5.754 24.917 1.00 78.56 91 ALA A C 1
ATOM 647 O O . ALA A 1 91 ? -9.557 6.460 24.040 1.00 78.56 91 ALA A O 1
ATOM 648 N N . ALA A 1 92 ? -7.911 6.047 25.496 1.00 77.50 92 ALA A N 1
ATOM 649 C CA . ALA A 1 92 ? -7.094 7.201 25.128 1.00 77.50 92 ALA A CA 1
ATOM 650 C C . ALA A 1 92 ? -6.354 7.034 23.790 1.00 77.50 92 ALA A C 1
ATOM 652 O O . ALA A 1 92 ? -5.909 8.024 23.222 1.00 77.50 92 ALA A O 1
ATOM 653 N N . ASN A 1 93 ? -6.233 5.808 23.271 1.00 81.38 93 ASN A N 1
ATOM 654 C CA . ASN A 1 93 ? -5.480 5.556 22.043 1.00 81.38 93 ASN A CA 1
ATOM 655 C C . ASN A 1 93 ? -6.376 5.323 20.824 1.00 81.38 93 ASN A C 1
ATOM 657 O O . ASN A 1 93 ? -5.936 4.731 19.837 1.00 81.38 93 ASN A O 1
ATOM 661 N N . VAL A 1 94 ? -7.654 5.686 20.915 1.00 85.38 94 VAL A N 1
ATOM 662 C CA . VAL A 1 94 ? -8.578 5.575 19.789 1.00 85.38 94 VAL A CA 1
ATOM 663 C C . VAL A 1 94 ? -8.475 6.851 18.965 1.00 85.38 94 VAL A C 1
ATOM 665 O O . VAL A 1 94 ? -8.799 7.931 19.452 1.00 85.38 94 VAL A O 1
ATOM 668 N N . HIS A 1 95 ? -8.048 6.725 17.715 1.00 86.19 95 HIS A N 1
ATOM 669 C CA . HIS A 1 95 ? -8.276 7.744 16.705 1.00 86.19 95 HIS A CA 1
ATOM 670 C C . HIS A 1 95 ? -9.646 7.498 16.091 1.00 86.19 95 HIS A C 1
ATOM 672 O O . HIS A 1 95 ? -9.901 6.439 15.525 1.00 86.19 95 HIS A O 1
ATOM 678 N N . LEU A 1 96 ? -10.544 8.463 16.263 1.00 87.06 96 LEU A N 1
ATOM 679 C CA . LEU A 1 96 ? -11.889 8.408 15.711 1.00 87.06 96 LEU A CA 1
ATOM 680 C C . LEU A 1 96 ? -11.916 9.081 14.341 1.00 87.06 96 LEU A C 1
ATOM 682 O O . LEU A 1 96 ? -11.329 10.153 14.173 1.00 87.06 96 LEU A O 1
ATOM 686 N N . SER A 1 97 ? -12.651 8.490 13.404 1.00 88.25 97 SER A N 1
ATOM 687 C CA . SER A 1 97 ? -13.006 9.129 12.139 1.00 88.25 97 SER A CA 1
ATOM 688 C C . SER A 1 97 ? -13.812 10.416 12.388 1.00 88.25 97 SER A C 1
ATOM 690 O O . SER A 1 97 ? -14.477 10.529 13.424 1.00 88.25 97 SER A O 1
ATOM 692 N N . PRO A 1 98 ? -13.844 11.380 11.449 1.00 84.69 98 PRO A N 1
ATOM 693 C CA . PRO A 1 98 ? -14.654 12.593 11.601 1.00 84.69 98 PRO A CA 1
ATOM 694 C C . PRO A 1 98 ? -16.135 12.300 11.900 1.00 84.69 98 PRO A C 1
ATOM 696 O O . PRO A 1 98 ? -16.774 12.999 12.685 1.00 84.69 98 PRO A O 1
ATOM 699 N N . GLN A 1 99 ? -16.679 11.225 11.321 1.00 82.62 99 GLN A N 1
ATOM 700 C CA . GLN A 1 99 ? -18.061 10.794 11.548 1.00 82.62 99 GLN A CA 1
ATOM 701 C C . GLN A 1 99 ? -18.274 10.261 12.969 1.00 82.62 99 GLN A C 1
ATOM 703 O O . GLN A 1 99 ? -19.301 10.531 13.598 1.00 82.62 99 GLN A O 1
ATOM 708 N N . ASP A 1 100 ? -17.313 9.498 13.489 1.00 83.56 100 ASP A N 1
ATOM 709 C CA . ASP A 1 100 ? -17.408 8.935 14.832 1.00 83.56 100 ASP A CA 1
ATOM 710 C C . ASP A 1 100 ? -17.106 9.975 15.911 1.00 83.56 100 ASP A C 1
ATOM 712 O O . ASP A 1 100 ? -17.721 9.912 16.974 1.00 83.56 100 ASP A O 1
ATOM 716 N N . GLN A 1 101 ? -16.263 10.974 15.624 1.00 83.62 101 GLN A N 1
ATOM 717 C CA . GLN A 1 101 ? -16.064 12.151 16.480 1.00 83.62 101 GLN A CA 1
ATOM 718 C C . GLN A 1 101 ? -17.381 12.907 16.687 1.00 83.62 101 GLN A C 1
ATOM 720 O O . GLN A 1 101 ? -17.792 13.096 17.831 1.00 83.62 101 GLN A O 1
ATOM 725 N N . GLN A 1 102 ? -18.111 13.223 15.610 1.00 80.62 102 GLN A N 1
ATOM 726 C CA . GLN A 1 102 ? -19.413 13.905 15.689 1.00 80.62 102 GLN A CA 1
ATOM 727 C C . GLN A 1 102 ? -20.435 13.122 16.526 1.00 80.62 102 GLN A C 1
ATOM 729 O O . GLN A 1 102 ? -21.161 13.695 17.342 1.00 80.62 102 GLN A O 1
ATOM 734 N N . LYS A 1 103 ? -20.485 11.792 16.372 1.00 80.75 103 LYS A N 1
ATOM 735 C CA . LYS A 1 103 ? -21.345 10.929 17.201 1.00 80.75 103 LYS A CA 1
ATOM 736 C C . LYS A 1 103 ? -20.905 10.920 18.662 1.00 80.75 103 LYS A C 1
ATOM 738 O O . LYS A 1 103 ? -21.756 10.879 19.552 1.00 80.75 103 LYS A O 1
ATOM 743 N N . HIS A 1 104 ? -19.598 10.914 18.918 1.00 77.75 104 HIS A N 1
ATOM 744 C CA . HIS A 1 104 ? -19.054 10.947 20.271 1.00 77.75 104 HIS A CA 1
ATOM 745 C C . HIS A 1 104 ? -19.398 12.265 20.966 1.00 77.75 104 HIS A C 1
ATOM 747 O O . HIS A 1 104 ? -19.873 12.249 22.100 1.00 77.75 104 HIS A O 1
ATOM 753 N N . GLU A 1 105 ? -19.230 13.388 20.272 1.00 75.25 105 GLU A N 1
ATOM 754 C CA . GLU A 1 105 ? -19.583 14.725 20.750 1.00 75.25 105 GLU A CA 1
ATOM 755 C C . GLU A 1 105 ? -21.087 14.840 21.017 1.00 75.25 105 GLU A C 1
ATOM 757 O O . GLU A 1 105 ? -21.489 15.207 22.122 1.00 75.25 105 GLU A O 1
ATOM 762 N N . ALA A 1 106 ? -21.936 14.413 20.076 1.00 72.88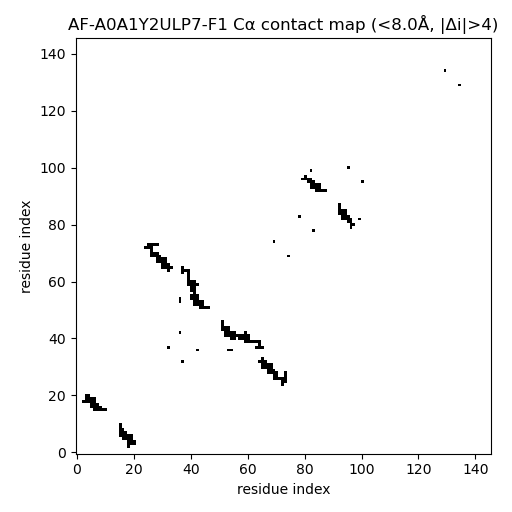 106 ALA A N 1
ATOM 763 C CA . ALA A 1 106 ? -23.389 14.404 20.261 1.00 72.88 106 ALA A CA 1
ATOM 764 C C . ALA A 1 106 ? -23.826 13.567 21.480 1.00 72.88 106 ALA A C 1
ATOM 766 O O . ALA A 1 106 ? -24.716 13.970 22.229 1.00 72.88 106 ALA A O 1
ATOM 767 N N . LYS A 1 107 ? -23.172 12.424 21.735 1.00 65.62 107 LYS A N 1
ATOM 768 C CA . LYS A 1 107 ? -23.426 11.602 22.933 1.00 65.62 107 LYS A CA 1
ATOM 769 C C . LYS A 1 107 ? -22.950 12.271 24.226 1.00 65.62 107 LYS A C 1
ATOM 771 O O . LYS A 1 107 ? -23.626 12.151 25.249 1.00 65.62 107 LYS A O 1
ATOM 776 N N . HIS A 1 108 ? -21.837 13.006 24.192 1.00 56.06 108 HIS A N 1
ATOM 777 C CA . HIS A 1 108 ? -21.350 13.784 25.339 1.00 56.06 108 HIS A CA 1
ATOM 778 C C . HIS A 1 108 ? -22.268 14.969 25.678 1.00 56.06 108 HIS A C 1
ATOM 780 O O . HIS A 1 108 ? -22.425 15.296 26.854 1.00 56.06 108 HIS A O 1
ATOM 786 N N . HIS A 1 109 ? -22.973 15.546 24.700 1.00 50.41 109 HIS A N 1
ATOM 787 C CA . HIS A 1 109 ? -23.964 16.604 24.942 1.00 50.41 109 HIS A CA 1
ATOM 788 C C . HIS A 1 109 ? -25.269 16.121 25.606 1.00 50.41 109 HIS A C 1
ATOM 790 O O . HIS A 1 109 ? -25.970 16.937 26.201 1.00 50.41 109 HIS A O 1
ATOM 796 N N . HIS A 1 110 ? -25.578 14.818 25.589 1.00 46.22 110 HIS A N 1
ATOM 797 C CA . HIS A 1 110 ? -26.747 14.257 26.291 1.00 46.22 110 HIS A CA 1
ATOM 798 C C . HIS A 1 110 ? -26.452 13.755 27.715 1.00 46.22 110 HIS A C 1
ATOM 800 O O . HIS A 1 110 ? -27.380 13.610 28.509 1.00 46.22 110 HIS A O 1
ATOM 806 N N . HIS A 1 111 ? -25.180 13.542 28.071 1.00 43.06 111 HIS A N 1
ATOM 807 C CA . HIS A 1 111 ? -24.759 13.219 29.444 1.00 43.06 111 HIS A CA 1
ATOM 808 C C . HIS A 1 111 ? -24.051 14.375 30.166 1.00 43.06 111 HIS A C 1
ATOM 810 O O . HIS A 1 111 ? -23.801 14.288 31.367 1.00 43.06 111 HIS A O 1
ATOM 816 N N . GLY A 1 112 ? -23.802 15.488 29.475 1.00 41.28 112 GLY A N 1
ATOM 817 C CA . GLY A 1 112 ? -23.360 16.752 30.053 1.00 41.28 112 GLY A CA 1
ATOM 818 C C . GLY A 1 112 ? -24.490 17.509 30.751 1.00 41.28 112 GLY A C 1
ATOM 819 O O . GLY A 1 112 ? -24.736 18.674 30.440 1.00 41.28 112 GLY A O 1
ATOM 820 N N . ALA A 1 113 ? -25.167 16.885 31.720 1.00 46.06 113 ALA A N 1
ATOM 821 C CA . ALA A 1 113 ? -25.781 17.667 32.785 1.00 46.06 113 ALA A CA 1
ATOM 822 C C . ALA A 1 113 ? -24.622 18.367 33.500 1.00 46.06 113 ALA A C 1
ATOM 824 O O . ALA A 1 113 ? -23.914 17.756 34.300 1.00 46.06 113 ALA A O 1
ATOM 825 N N . LYS A 1 114 ? -24.370 19.624 33.110 1.00 42.19 114 LYS A N 1
ATOM 826 C CA . LYS A 1 114 ? -23.416 20.508 33.768 1.00 42.19 114 LYS A CA 1
ATOM 827 C C . LYS A 1 114 ? -23.624 20.353 35.272 1.00 42.19 114 LYS A C 1
ATOM 829 O O . LYS A 1 114 ? -24.684 20.717 35.778 1.00 42.19 114 LYS A O 1
ATOM 834 N N . VAL A 1 115 ? -22.614 19.857 35.981 1.00 48.34 115 VAL A N 1
ATOM 835 C CA . VAL A 1 115 ? -22.488 20.131 37.411 1.00 48.34 115 VAL A CA 1
ATOM 836 C C . VAL A 1 115 ? -22.112 21.609 37.489 1.00 48.34 115 VAL A C 1
ATOM 838 O O . VAL A 1 115 ? -20.948 21.980 37.568 1.00 48.34 115 VAL A O 1
ATOM 841 N N . VAL A 1 116 ? -23.113 22.466 37.282 1.00 38.62 116 VAL A N 1
ATOM 842 C CA . VAL A 1 116 ? -23.074 23.838 37.754 1.00 38.62 116 VAL A CA 1
ATOM 843 C C . VAL A 1 116 ? -23.236 23.731 39.258 1.00 38.62 116 VAL A C 1
ATOM 845 O O . VAL A 1 116 ? -24.247 23.217 39.739 1.00 38.62 116 VAL A O 1
ATOM 848 N N . ASP A 1 117 ? -22.228 24.188 39.990 1.00 45.16 117 ASP A N 1
ATOM 849 C CA . ASP A 1 117 ? -22.366 24.533 41.397 1.00 45.16 117 ASP A CA 1
ATOM 850 C C . ASP A 1 117 ? -23.419 25.644 41.490 1.00 45.16 117 ASP A C 1
ATOM 852 O O . ASP A 1 117 ? -23.120 26.834 41.410 1.00 45.16 117 ASP A O 1
ATOM 856 N N . SER A 1 118 ? -24.690 25.249 41.545 1.00 34.19 118 SER A N 1
ATOM 857 C CA . SER A 1 118 ? -25.814 26.159 41.702 1.00 34.19 118 SER A CA 1
ATOM 858 C C . SER A 1 118 ? -26.242 26.123 43.169 1.00 34.19 118 SER A C 1
ATOM 860 O O . SER A 1 118 ? -26.444 25.035 43.719 1.00 34.19 118 SER A O 1
ATOM 862 N N . PRO A 1 119 ? -26.344 27.285 43.833 1.00 40.53 119 PRO A N 1
ATOM 863 C CA . PRO A 1 119 ? -26.510 27.354 45.273 1.00 40.53 119 PRO A CA 1
ATOM 864 C C . PRO A 1 119 ? -27.893 26.852 45.697 1.00 40.53 119 PRO A C 1
ATOM 866 O O . PRO A 1 119 ? -28.913 27.195 45.107 1.00 40.53 119 PRO A O 1
ATOM 869 N N . THR A 1 120 ? -27.862 26.023 46.738 1.00 4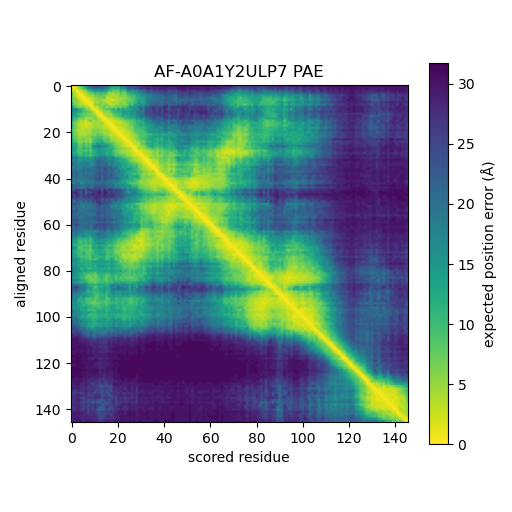2.94 120 THR A N 1
ATOM 870 C CA . THR A 1 120 ? -28.905 25.660 47.705 1.00 42.94 120 THR A CA 1
ATOM 871 C C . THR A 1 120 ? -30.324 26.181 47.437 1.00 42.94 120 THR A C 1
ATOM 873 O O . THR A 1 120 ? -30.616 27.355 47.648 1.00 42.94 120 THR A O 1
ATOM 876 N N . ALA A 1 121 ? -31.249 25.254 47.170 1.00 31.81 121 ALA A N 1
ATOM 877 C CA . ALA A 1 121 ? -32.659 25.398 47.533 1.00 31.81 121 ALA A CA 1
ATOM 878 C C . ALA A 1 121 ? -33.096 24.158 48.345 1.00 31.81 121 ALA A C 1
ATOM 880 O O . ALA A 1 121 ? -32.853 23.029 47.904 1.00 31.81 121 ALA A O 1
ATOM 881 N N . PRO A 1 122 ? -33.697 24.319 49.539 1.00 38.94 122 PRO A N 1
ATOM 882 C CA . PRO A 1 122 ? -34.060 23.199 50.397 1.00 38.94 122 PRO A CA 1
ATOM 883 C C . PRO A 1 122 ? -35.402 22.618 49.937 1.00 38.94 122 PRO A C 1
ATOM 885 O O . PRO A 1 122 ? -36.415 23.307 49.998 1.00 38.94 122 PRO A O 1
ATOM 888 N N . GLY A 1 123 ? -35.436 21.353 49.499 1.00 41.06 123 GLY A N 1
ATOM 889 C CA . GLY A 1 123 ? -36.726 20.655 49.381 1.00 41.06 123 GLY A CA 1
ATOM 890 C C . GLY A 1 123 ? -36.920 19.577 48.314 1.00 41.06 123 GLY A C 1
ATOM 891 O O . GLY A 1 123 ? -38.037 19.085 48.212 1.00 41.06 123 GLY A O 1
ATOM 892 N N . ALA A 1 124 ? -35.915 19.157 47.541 1.00 32.84 124 ALA A N 1
ATOM 893 C CA . ALA A 1 124 ? -36.107 18.079 46.562 1.00 32.84 124 ALA A CA 1
ATOM 894 C C . ALA A 1 124 ? -35.143 16.912 46.810 1.00 32.84 124 ALA A C 1
ATOM 896 O O . ALA A 1 124 ? -33.940 17.010 46.577 1.00 32.84 124 ALA A O 1
ATOM 897 N N . ALA A 1 125 ? -35.688 15.796 47.300 1.00 43.59 125 ALA A N 1
ATOM 898 C CA . ALA A 1 125 ? -34.969 14.552 47.549 1.00 43.59 125 ALA A CA 1
ATOM 899 C C . ALA A 1 125 ? -34.518 13.898 46.229 1.00 43.59 125 ALA A C 1
ATOM 901 O O . ALA A 1 125 ? -35.191 13.025 45.679 1.00 43.59 125 ALA A O 1
ATOM 902 N N . ALA A 1 126 ? -33.357 14.310 45.719 1.00 41.66 126 ALA A N 1
ATOM 903 C CA . ALA A 1 126 ? -32.648 13.579 44.680 1.00 41.66 126 ALA A CA 1
ATOM 904 C C . ALA A 1 126 ? -32.042 12.310 45.299 1.00 41.66 126 ALA A C 1
ATOM 906 O O . ALA A 1 126 ? -31.219 12.386 46.212 1.00 41.66 126 ALA A O 1
ATOM 907 N N . LYS A 1 127 ? -32.447 11.126 44.822 1.00 49.75 127 LYS A N 1
ATOM 908 C CA . LYS A 1 127 ? -31.781 9.860 45.163 1.00 49.75 127 LYS A CA 1
ATOM 909 C C . LYS A 1 127 ? -30.336 9.930 44.662 1.00 49.75 127 LYS A C 1
ATOM 911 O O . LYS A 1 127 ? -30.076 9.757 43.477 1.00 49.75 127 LYS A O 1
ATOM 916 N N . GLN A 1 128 ? -29.408 10.219 45.567 1.00 54.72 128 GLN A N 1
ATOM 917 C CA . GLN A 1 128 ? -27.984 10.315 45.270 1.00 54.72 128 GLN A CA 1
ATOM 918 C C . GLN A 1 128 ? -27.435 8.919 44.948 1.00 54.72 128 GLN A C 1
ATOM 920 O O . GLN A 1 128 ? -27.456 8.018 45.789 1.00 54.72 128 GLN A O 1
ATOM 925 N N . HIS A 1 129 ? -26.947 8.718 43.724 1.00 56.75 129 HIS A N 1
ATOM 926 C CA . HIS A 1 129 ? -26.221 7.505 43.361 1.00 56.75 129 HIS A CA 1
ATOM 927 C C . HIS A 1 129 ? -24.857 7.526 44.062 1.00 56.75 129 HIS A C 1
ATOM 929 O O . HIS A 1 129 ? -23.934 8.197 43.615 1.00 56.75 129 HIS A O 1
ATOM 935 N N . GLN A 1 130 ? -24.738 6.824 45.191 1.00 71.19 130 GLN A N 1
ATOM 936 C CA . GLN A 1 130 ? -23.490 6.763 45.955 1.00 71.19 130 GLN A CA 1
ATOM 937 C C . GLN A 1 130 ? -22.403 6.028 45.168 1.00 71.19 130 GLN A C 1
ATOM 939 O O . GLN A 1 130 ? -22.556 4.845 44.822 1.00 71.19 130 GLN A O 1
ATOM 944 N N . GLY A 1 131 ? -21.291 6.722 44.926 1.00 75.06 131 GLY A N 1
ATOM 945 C CA . GLY A 1 131 ? -20.124 6.156 44.266 1.00 75.06 131 GLY A CA 1
ATOM 946 C C . GLY A 1 131 ? -19.447 5.079 45.119 1.00 75.06 131 GLY A C 1
ATOM 947 O O . GLY A 1 131 ? -19.665 4.962 46.326 1.00 75.06 131 GLY A O 1
ATOM 948 N N . LEU A 1 132 ? -18.576 4.282 44.495 1.00 81.88 132 LEU A N 1
ATOM 949 C CA . LEU A 1 132 ? -17.751 3.287 45.197 1.00 81.88 132 LEU A CA 1
ATOM 950 C C . LEU A 1 132 ? -16.922 3.916 46.330 1.00 81.88 132 LEU A C 1
ATOM 952 O O . LEU A 1 132 ? -16.797 3.323 47.400 1.00 81.88 132 LEU A O 1
ATOM 956 N N . ALA A 1 133 ? -16.426 5.139 46.120 1.00 80.62 133 ALA A N 1
ATOM 957 C CA . ALA A 1 133 ? -15.708 5.905 47.135 1.00 80.62 133 ALA A CA 1
ATOM 958 C C . ALA A 1 133 ? -16.602 6.272 48.331 1.00 80.62 133 ALA A C 1
ATOM 960 O O . ALA A 1 133 ? -16.163 6.166 49.475 1.00 80.62 133 ALA A O 1
ATOM 961 N N . ASP A 1 134 ? -17.863 6.633 48.091 1.00 79.50 134 ASP A N 1
ATOM 962 C CA . ASP A 1 134 ? -18.808 6.961 49.162 1.00 79.50 134 ASP A CA 1
ATOM 963 C C . ASP A 1 134 ? -19.167 5.715 49.969 1.00 79.50 134 ASP A C 1
ATOM 965 O O . ASP A 1 134 ? -19.193 5.754 51.197 1.00 79.50 134 ASP A O 1
ATOM 969 N N . LYS A 1 135 ? -19.329 4.566 49.303 1.00 81.75 135 LYS A N 1
ATOM 970 C CA . LYS A 1 135 ? -19.544 3.274 49.976 1.00 81.75 135 LYS A CA 1
ATOM 971 C C . LYS A 1 135 ? -18.346 2.855 50.832 1.00 81.75 135 LYS A C 1
ATOM 973 O O . LYS A 1 135 ? -18.540 2.333 51.931 1.00 81.75 135 LYS A O 1
ATOM 978 N N . LEU A 1 136 ? -17.120 3.089 50.360 1.00 83.19 136 LEU A N 1
ATOM 979 C CA . LEU A 1 136 ? -15.902 2.818 51.129 1.00 83.19 136 LEU A CA 1
ATOM 980 C C . LEU A 1 136 ? -15.816 3.732 52.358 1.00 83.19 136 LEU A C 1
ATOM 982 O O . LEU A 1 136 ? -15.621 3.244 53.470 1.00 83.19 136 LEU A O 1
ATOM 986 N N . LYS A 1 137 ? -16.027 5.039 52.171 1.00 82.75 137 LYS A N 1
ATOM 987 C CA . LYS A 1 137 ? -16.061 6.015 53.268 1.00 82.75 137 LYS A CA 1
ATOM 988 C C . LYS A 1 137 ? -17.121 5.639 54.296 1.00 82.75 137 LYS A C 1
ATOM 990 O O . LYS A 1 137 ? -16.815 5.584 55.481 1.00 82.75 137 LYS A O 1
ATOM 995 N N . HIS A 1 138 ? -18.332 5.298 53.862 1.00 79.38 138 HIS A N 1
ATOM 996 C CA . HIS A 1 138 ? -19.386 4.866 54.774 1.00 79.38 138 HIS A CA 1
ATOM 997 C C . HIS A 1 138 ? -18.983 3.634 55.580 1.00 79.38 138 HIS A C 1
ATOM 999 O O . HIS A 1 138 ? -19.177 3.643 56.789 1.00 79.38 138 HIS A O 1
ATOM 1005 N N . LYS A 1 139 ? -18.366 2.618 54.965 1.00 79.75 139 LYS A N 1
ATOM 1006 C CA . LYS A 1 139 ? -17.893 1.433 55.700 1.00 79.75 139 LYS A CA 1
ATOM 1007 C C . LYS A 1 139 ? -16.80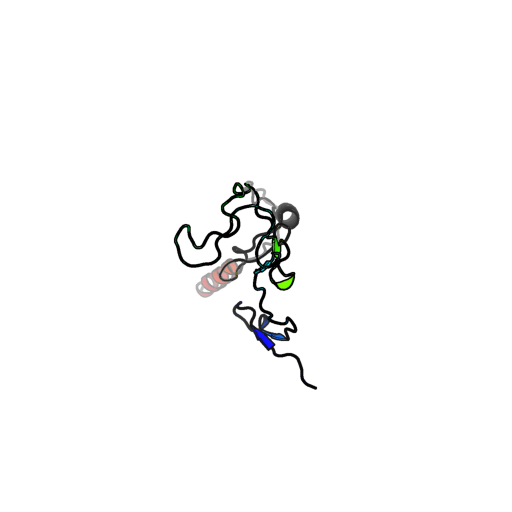9 1.760 56.722 1.00 79.75 139 LYS A C 1
ATOM 1009 O O . LYS A 1 139 ? -16.880 1.264 57.840 1.00 79.75 139 LYS A O 1
ATOM 1014 N N . ILE A 1 140 ? -15.841 2.598 56.360 1.00 82.38 140 ILE A N 1
ATOM 1015 C CA . ILE A 1 140 ? -14.754 2.989 57.263 1.00 82.38 140 ILE A CA 1
ATOM 1016 C C . ILE A 1 140 ? -15.325 3.804 58.427 1.00 82.38 140 ILE A C 1
ATOM 1018 O O . ILE A 1 140 ? -15.143 3.442 59.583 1.00 82.38 140 ILE A O 1
ATOM 1022 N N . PHE A 1 141 ? -16.088 4.857 58.147 1.00 79.75 141 PHE A N 1
ATOM 1023 C CA . PHE A 1 141 ? -16.565 5.767 59.187 1.00 79.75 141 PHE A CA 1
ATOM 1024 C C . PHE A 1 141 ? -17.732 5.215 60.024 1.00 79.75 141 PHE A C 1
ATOM 1026 O O . PHE A 1 141 ? -17.906 5.664 61.154 1.00 79.75 141 PHE A O 1
ATOM 1033 N N . HIS A 1 142 ? -18.506 4.232 59.540 1.00 69.31 142 HIS A N 1
ATOM 1034 C CA . HIS A 1 142 ? -19.448 3.497 60.403 1.00 69.31 142 HIS A CA 1
ATOM 1035 C C . HIS A 1 142 ? -18.764 2.445 61.277 1.00 69.31 142 HIS A C 1
ATOM 1037 O O . HIS A 1 142 ? -19.243 2.194 62.377 1.00 69.31 142 HIS A O 1
ATOM 1043 N N . ALA A 1 143 ? -17.656 1.845 60.836 1.00 68.69 143 ALA A N 1
ATOM 1044 C CA . ALA A 1 143 ? -16.949 0.841 61.633 1.00 68.69 143 ALA A CA 1
ATOM 1045 C C . ALA A 1 143 ? -16.285 1.425 62.896 1.00 68.69 143 ALA A C 1
ATOM 1047 O O . ALA A 1 143 ? -16.045 0.690 63.849 1.00 68.69 143 ALA A O 1
ATOM 1048 N N . PHE A 1 144 ? -16.024 2.737 62.925 1.00 65.75 144 PHE A N 1
ATOM 1049 C CA . PHE A 1 144 ? -15.388 3.429 64.054 1.00 65.75 144 PHE A CA 1
ATOM 1050 C C . PHE A 1 144 ? -16.355 4.219 64.949 1.00 65.75 144 PHE A C 1
ATOM 1052 O O . PHE A 1 144 ? -15.906 4.882 65.882 1.00 65.75 144 PHE A O 1
ATOM 1059 N N . LYS A 1 145 ? -17.670 4.155 64.705 1.00 58.19 145 LYS A N 1
ATOM 1060 C CA . LYS A 1 145 ? -18.669 4.803 65.563 1.00 58.19 145 LYS A CA 1
ATOM 1061 C C . LYS A 1 145 ? -19.235 3.768 66.542 1.00 58.19 145 LYS A C 1
ATOM 1063 O O . LYS A 1 145 ? -20.183 3.060 66.212 1.00 58.19 145 LYS A O 1
ATOM 1068 N N . LYS A 1 146 ? -18.603 3.658 67.712 1.00 51.56 146 LYS A N 1
ATOM 1069 C CA . LYS A 1 146 ? -19.101 2.922 68.881 1.00 51.56 146 LYS A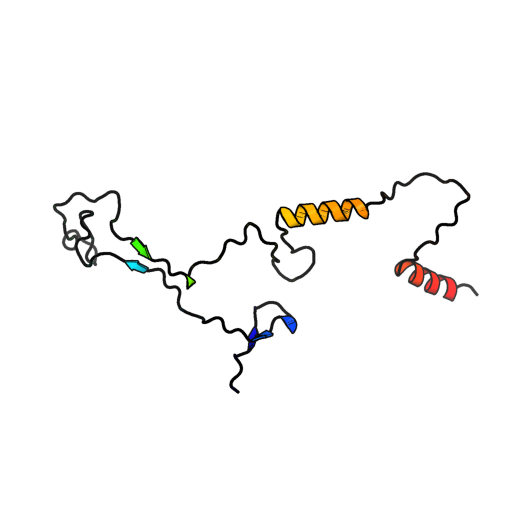 CA 1
ATOM 1070 C C 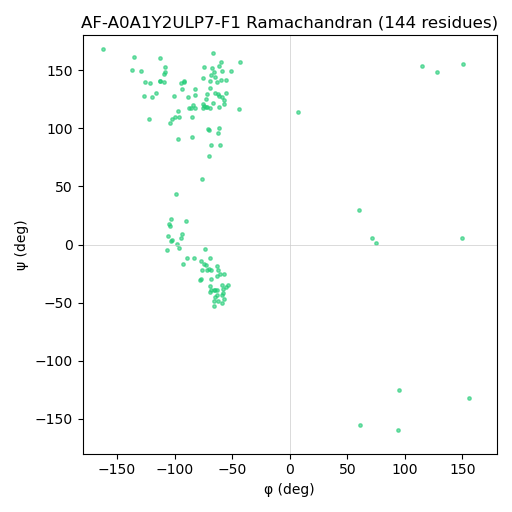. LYS A 1 146 ? -19.522 3.915 69.955 1.00 51.56 146 LYS A C 1
ATOM 1072 O O . LYS A 1 146 ? -18.817 4.940 70.082 1.00 51.56 146 LYS A O 1
#

Mean predicted aligned error: 18.64 Å

Nearest PDB structures (foldseek):
  9h6a-assembly1_B  TM=2.346E-01  e=1.537E+00  Escherichia coli KLY

Solvent-accessible surface area (backbone atoms only — not comparable to full-atom values): 9699 Å² total; per-residue (Å²): 134,87,72,63,60,71,42,74,73,84,55,91,61,78,90,32,56,44,67,49,84,79,77,90,68,88,43,70,73,45,77,49,60,64,86,79,80,58,84,33,32,42,43,76,77,63,72,89,59,80,90,31,39,48,54,69,90,39,71,67,47,94,55,77,64,58,40,80,45,72,43,72,81,57,56,74,83,84,59,84,77,46,64,48,77,49,88,83,81,60,86,88,35,57,48,64,10,76,70,52,44,54,53,51,51,58,53,49,66,75,68,55,74,72,85,65,94,67,83,87,74,95,82,75,90,71,87,74,83,75,47,73,67,51,55,51,48,50,54,56,62,55,74,72,67,126

Radius of gyration: 33.03 Å; Cα contacts (8 Å, |Δi|>4): 121; chains: 1; bounding box: 68×59×98 Å

Sequence (146 aa):
MTGTPEVSHGRGGAGNITPDNTKYVDGEIVRAGPEGSHGDGAFSTGRGGAANIADADKPPSSMRADREIVPEEATRPSTDNESFHVGRGGAANVHLSPQDQQKHEAKHHHHGAKVVDSPTAPGAAAKQHQGLADKLKHKIFHAFKK